Protein AF-A0A1M4WYG9-F1 (afdb_monomer_lite)

Organism: NCBI:txid1124188

Foldseek 3Di:
DDDPDDPDDPPDLQDPPRFGQDPVVRWTAQAVFTARPVVQWTPDFAPCCVVVVVAGRTHHQSVCPVQWDDRRSHDTDGPPPPPDPPVVCVVVVQADADPPDPDGDGDHDD

InterPro domains:
  IPR022385 Rhs repeat-associated core [TIGR03696] (10-73)
  IPR050708 Type VI secretion system VgrG/RHS [PTHR32305] (11-75)

Secondary structure (DSSP, 8-state):
------S-----SB-GGGPEE-TTT--EE-SS-EEETTTTEESS--TTGGG-TTS-TTBSGGG-TTT-B-SSSS--B----TT-S-HHHHHTTS----SSSSS-------

pLDDT: mean 74.84, std 20.09, range [37.66, 96.12]

Structure (mmCIF, N/CA/C/O backbone):
data_AF-A0A1M4WYG9-F1
#
_entry.id   AF-A0A1M4WYG9-F1
#
loop_
_atom_site.group_PDB
_atom_site.id
_atom_site.type_symbol
_atom_site.label_atom_id
_atom_site.label_alt_id
_atom_site.label_comp_id
_atom_site.label_asym_id
_atom_site.label_entity_id
_atom_site.label_seq_id
_atom_site.pdbx_PDB_ins_code
_atom_site.Cartn_x
_atom_site.Cartn_y
_atom_site.Cartn_z
_atom_site.occupancy
_atom_site.B_iso_or_equiv
_atom_site.auth_seq_id
_atom_site.auth_comp_id
_atom_site.auth_asym_id
_atom_site.auth_atom_id
_atom_site.pdbx_PDB_model_num
ATOM 1 N N . MET A 1 1 ? -14.307 15.679 10.163 1.00 38.84 1 MET A N 1
ATOM 2 C CA . MET A 1 1 ? -15.033 15.309 8.930 1.00 38.84 1 MET A CA 1
ATOM 3 C C . MET A 1 1 ? -16.071 14.278 9.347 1.00 38.84 1 MET A C 1
ATOM 5 O O . MET A 1 1 ? -15.676 13.188 9.732 1.00 38.84 1 MET A O 1
ATOM 9 N N . ALA A 1 2 ? -17.343 14.664 9.469 1.00 42.34 2 ALA A N 1
ATOM 10 C CA . ALA A 1 2 ? -18.397 13.776 9.967 1.00 42.34 2 ALA A CA 1
ATOM 11 C C . ALA A 1 2 ? -19.007 13.004 8.788 1.00 42.34 2 ALA A C 1
ATOM 13 O O . ALA A 1 2 ? -19.510 13.624 7.853 1.00 42.34 2 ALA A O 1
ATOM 14 N N . GLU A 1 3 ? -18.932 11.671 8.811 1.00 57.72 3 GLU A N 1
ATOM 15 C CA . GLU A 1 3 ? -19.664 10.829 7.861 1.00 57.72 3 GLU A CA 1
ATOM 16 C C . GLU A 1 3 ? -21.160 10.869 8.188 1.00 57.72 3 GLU A C 1
ATOM 18 O O . GLU A 1 3 ? -21.585 10.545 9.297 1.00 57.72 3 GLU A O 1
ATOM 23 N N . GLN A 1 4 ? -21.974 11.243 7.205 1.00 50.19 4 GLN A N 1
ATOM 24 C CA . GLN A 1 4 ? -23.427 11.200 7.295 1.00 50.19 4 GLN A CA 1
ATOM 25 C C . GLN A 1 4 ? -23.890 9.746 7.094 1.00 50.19 4 GLN A C 1
ATOM 27 O O . GLN A 1 4 ? -24.050 9.287 5.966 1.00 50.19 4 GLN A O 1
ATOM 32 N N . ARG A 1 5 ? -24.056 8.980 8.181 1.00 54.03 5 ARG A N 1
ATOM 33 C CA . ARG A 1 5 ? -24.531 7.585 8.110 1.00 54.03 5 ARG A CA 1
ATOM 34 C C . ARG A 1 5 ? -26.066 7.544 8.109 1.00 54.03 5 ARG A C 1
ATOM 36 O O . ARG A 1 5 ? -26.702 7.877 9.103 1.00 54.03 5 ARG A O 1
ATOM 43 N N . GLY A 1 6 ? -26.660 7.168 6.973 1.00 50.06 6 GLY A N 1
ATOM 44 C CA . GLY A 1 6 ? -28.101 6.921 6.832 1.00 50.06 6 GLY A CA 1
ATOM 45 C C . GLY A 1 6 ? -28.552 5.641 7.553 1.00 50.06 6 GLY A C 1
ATOM 46 O O . GLY A 1 6 ? -27.762 4.717 7.726 1.00 50.06 6 GLY A O 1
ATOM 47 N N . GLN A 1 7 ? -29.827 5.591 7.950 1.00 52.66 7 GLN A N 1
ATOM 48 C CA . GLN A 1 7 ? -30.460 4.649 8.901 1.00 52.66 7 GLN A CA 1
ATOM 49 C C . GLN A 1 7 ? -30.484 3.142 8.518 1.00 52.66 7 GLN A C 1
ATOM 51 O O . GLN A 1 7 ? -31.217 2.366 9.119 1.00 52.66 7 GLN A O 1
ATOM 56 N N . HIS A 1 8 ? -29.662 2.685 7.571 1.00 53.75 8 HIS A N 1
ATOM 57 C CA . HIS A 1 8 ? -29.514 1.268 7.207 1.00 53.75 8 HIS A CA 1
ATOM 58 C C . HIS A 1 8 ? -28.057 0.955 6.832 1.00 53.75 8 HIS A C 1
ATOM 60 O O . HIS A 1 8 ? -27.740 0.700 5.670 1.00 53.75 8 HIS A O 1
ATOM 66 N N . TYR A 1 9 ? -27.142 1.021 7.802 1.00 61.91 9 TYR A N 1
ATOM 67 C CA . TYR A 1 9 ? -25.715 0.806 7.557 1.00 61.91 9 TYR A CA 1
ATOM 68 C C . TYR A 1 9 ? -25.266 -0.562 8.075 1.00 61.91 9 TYR A C 1
ATOM 70 O O . TYR A 1 9 ? -25.043 -0.746 9.270 1.00 61.91 9 TYR A O 1
ATOM 78 N N . TYR A 1 10 ? -25.082 -1.522 7.171 1.00 65.25 10 TYR A N 1
ATOM 79 C CA . TYR A 1 10 ? -24.221 -2.663 7.464 1.00 65.25 10 TYR A CA 1
ATOM 80 C C . TYR A 1 10 ? -22.783 -2.137 7.538 1.00 65.25 10 TYR A C 1
ATOM 82 O O . TYR A 1 10 ? -22.178 -1.829 6.508 1.00 65.25 10 TYR A O 1
ATOM 90 N N . ASN A 1 11 ? -22.240 -1.982 8.752 1.00 77.50 11 ASN A N 1
ATOM 91 C CA . ASN A 1 11 ? -20.845 -1.578 8.930 1.00 77.50 11 ASN A CA 1
ATOM 92 C C . ASN A 1 11 ? -19.922 -2.753 8.592 1.00 77.50 11 ASN A C 1
ATOM 94 O O . ASN A 1 11 ? -19.476 -3.482 9.469 1.00 77.50 11 ASN A O 1
ATOM 98 N N . SER A 1 12 ? -19.666 -2.957 7.299 1.00 85.25 12 SER A N 1
ATOM 99 C CA . SER A 1 12 ? -18.623 -3.883 6.858 1.00 85.25 12 SER A CA 1
ATOM 100 C C . SER A 1 12 ? -17.257 -3.320 7.261 1.00 85.25 12 SER A C 1
ATOM 102 O O . SER A 1 12 ? -16.963 -2.190 6.851 1.00 85.25 12 SER A O 1
ATOM 104 N N . PRO A 1 13 ? -16.413 -4.073 7.990 1.00 87.94 13 PRO A N 1
ATOM 105 C CA . PRO A 1 13 ? -15.040 -3.657 8.270 1.00 87.94 13 PRO A CA 1
ATOM 106 C C . PRO A 1 13 ? -14.183 -3.674 6.996 1.00 87.94 13 PRO A C 1
ATOM 108 O O . PRO A 1 13 ? -13.197 -2.956 6.890 1.00 87.94 13 PRO A O 1
ATOM 111 N N . TYR A 1 14 ? -14.593 -4.423 5.969 1.00 89.56 14 TYR A N 1
ATOM 112 C CA . TYR A 1 14 ? -13.928 -4.444 4.670 1.00 89.56 14 TYR A CA 1
ATOM 113 C C . TYR A 1 14 ? -14.430 -3.292 3.797 1.00 89.56 14 TYR A C 1
ATOM 115 O O . TYR A 1 14 ? -15.621 -3.240 3.467 1.00 89.56 14 TYR A O 1
ATOM 123 N N . LYS A 1 15 ? -13.523 -2.379 3.424 1.00 88.12 15 LYS A N 1
ATOM 124 C CA . LYS A 1 15 ? -13.823 -1.189 2.608 1.00 88.12 15 LYS A CA 1
ATOM 125 C C . LYS A 1 15 ? -12.942 -1.161 1.345 1.00 88.12 15 LYS A C 1
ATOM 127 O O . LYS A 1 15 ? -13.216 -1.866 0.375 1.00 88.12 15 LYS A O 1
ATOM 132 N N . PHE A 1 16 ? -11.881 -0.353 1.333 1.00 84.81 16 PHE A N 1
ATOM 133 C CA . PHE A 1 16 ? -11.008 -0.147 0.178 1.00 84.81 16 PHE A CA 1
ATOM 134 C C . PHE A 1 16 ? -10.297 -1.438 -0.249 1.00 84.81 16 PHE A C 1
ATOM 136 O O . PHE A 1 16 ? -9.706 -2.127 0.578 1.00 84.81 16 PHE A O 1
ATOM 143 N N . ASN A 1 17 ? -10.359 -1.772 -1.544 1.00 84.44 17 ASN A N 1
ATOM 144 C CA . ASN A 1 17 ? -9.785 -2.994 -2.132 1.00 84.44 17 ASN A CA 1
ATOM 145 C C . ASN A 1 17 ? -10.164 -4.301 -1.410 1.00 84.44 17 ASN A C 1
ATOM 147 O O . ASN A 1 17 ? -9.422 -5.284 -1.466 1.00 84.44 17 ASN A O 1
ATOM 151 N N . GLY A 1 18 ? -11.308 -4.314 -0.715 1.00 87.81 18 GLY A N 1
ATOM 152 C CA . GLY A 1 18 ? -11.729 -5.452 0.100 1.00 87.81 18 GLY A CA 1
ATOM 153 C C . GLY A 1 18 ? -10.796 -5.729 1.281 1.00 87.81 18 GLY A C 1
ATOM 154 O O . GLY A 1 18 ? -10.722 -6.867 1.737 1.00 87.81 18 GLY A O 1
ATOM 155 N N . LYS A 1 19 ? -10.051 -4.720 1.745 1.00 90.62 19 LYS A N 1
ATOM 156 C CA . LYS A 1 19 ? -9.207 -4.795 2.937 1.00 90.62 19 LYS A CA 1
ATOM 157 C C . LYS A 1 19 ? -9.945 -4.288 4.156 1.00 90.62 19 LYS A C 1
ATOM 159 O O . LYS A 1 19 ? -10.777 -3.383 4.061 1.00 90.62 19 LYS A O 1
ATOM 164 N N . GLU A 1 20 ? -9.630 -4.918 5.276 1.00 92.81 20 GLU A N 1
ATOM 165 C CA . GLU A 1 20 ? -10.140 -4.545 6.583 1.00 92.81 20 GLU A CA 1
ATOM 166 C C . GLU A 1 20 ? -9.593 -3.170 6.959 1.00 92.81 20 GLU A C 1
ATOM 168 O O . GLU A 1 20 ? -8.382 -2.939 6.899 1.00 92.81 20 GLU A O 1
ATOM 173 N N . LEU A 1 21 ? -10.509 -2.261 7.275 1.00 94.44 21 LEU A N 1
ATOM 174 C CA . LEU A 1 21 ? -10.228 -0.991 7.911 1.00 94.44 21 LEU A CA 1
ATOM 175 C C . LEU A 1 21 ? -10.267 -1.218 9.418 1.00 94.44 21 LEU A C 1
ATOM 177 O O . LEU A 1 21 ? -11.320 -1.542 9.966 1.00 94.44 21 LEU A O 1
ATOM 181 N N . ASP A 1 22 ? -9.136 -1.004 10.070 1.00 92.44 22 ASP A N 1
ATOM 182 C CA . ASP A 1 22 ? -9.083 -0.907 11.518 1.00 92.44 22 ASP A CA 1
ATOM 183 C C . ASP A 1 22 ? -9.711 0.429 11.946 1.00 92.44 22 ASP A C 1
ATOM 185 O O . ASP A 1 22 ? -9.214 1.503 11.598 1.00 92.44 22 ASP A O 1
ATOM 189 N N . GLU A 1 23 ? -10.840 0.368 12.657 1.00 90.12 23 GLU A N 1
ATOM 190 C CA . GLU A 1 23 ? -11.591 1.554 13.086 1.00 90.12 23 GLU A CA 1
ATOM 191 C C . GLU A 1 23 ? -10.863 2.361 14.174 1.00 90.12 23 GLU A C 1
ATOM 193 O O . GLU A 1 23 ? -11.114 3.561 14.290 1.00 90.12 23 GLU A O 1
ATOM 198 N N . GLU A 1 24 ? -9.949 1.750 14.938 1.00 91.19 24 GLU A N 1
ATOM 199 C CA . GLU A 1 24 ? -9.202 2.441 15.996 1.00 91.19 24 GLU A CA 1
ATOM 200 C C . GLU A 1 24 ? -8.086 3.312 15.408 1.00 91.19 24 GLU A C 1
ATOM 202 O O . GLU A 1 24 ? -7.905 4.469 15.798 1.00 91.19 24 GLU A O 1
ATOM 207 N N . THR A 1 25 ? -7.362 2.779 14.422 1.00 91.69 25 THR A N 1
ATOM 208 C CA . THR A 1 25 ? -6.216 3.467 13.809 1.00 91.69 25 THR A CA 1
ATOM 209 C C . THR A 1 25 ? -6.567 4.203 12.514 1.00 91.69 25 THR A C 1
ATOM 211 O O . THR A 1 25 ? -5.891 5.163 12.133 1.00 91.69 25 THR A O 1
ATOM 214 N N . GLY A 1 26 ? -7.635 3.793 11.827 1.00 92.62 26 GLY A N 1
ATOM 215 C CA . GLY A 1 26 ? -8.006 4.289 10.501 1.00 92.62 26 GLY A CA 1
ATOM 216 C C . GLY A 1 26 ? -7.114 3.759 9.374 1.00 92.62 26 GLY A C 1
ATOM 217 O O . GLY A 1 26 ? -7.036 4.386 8.314 1.00 92.62 26 GLY A O 1
ATOM 218 N N . LEU A 1 27 ? -6.426 2.639 9.603 1.00 94.44 27 LEU A N 1
ATOM 219 C CA . LEU A 1 27 ? -5.479 2.028 8.673 1.00 94.44 27 LEU A CA 1
ATOM 220 C C . LEU A 1 27 ? -6.063 0.776 8.025 1.00 94.44 27 LEU A C 1
ATOM 222 O O . LEU A 1 27 ? -6.885 0.075 8.608 1.00 94.44 27 LEU A O 1
ATOM 226 N N . TYR A 1 28 ? -5.590 0.454 6.824 1.00 95.38 28 TYR A N 1
ATOM 227 C CA . TYR A 1 28 ? -5.968 -0.780 6.144 1.00 95.38 28 TYR A CA 1
ATOM 228 C C . TYR A 1 28 ? -4.934 -1.878 6.346 1.00 95.38 28 TYR A C 1
ATOM 230 O O . TYR A 1 28 ? -3.760 -1.692 6.011 1.00 95.38 28 TYR A O 1
ATOM 238 N N . TYR A 1 29 ? -5.376 -3.053 6.791 1.00 94.19 29 TYR A N 1
ATOM 239 C CA . TYR A 1 29 ? -4.511 -4.222 6.905 1.00 94.19 29 TYR A CA 1
ATOM 240 C C . TYR A 1 29 ? -4.443 -4.997 5.580 1.00 94.19 29 TYR A C 1
ATOM 242 O O . TYR A 1 29 ? -5.441 -5.515 5.074 1.00 94.19 29 TYR A O 1
ATOM 250 N N . TYR A 1 30 ? -3.241 -5.087 5.001 1.00 92.50 30 TYR A N 1
ATOM 251 C CA . TYR A 1 30 ? -3.002 -5.788 3.733 1.00 92.50 30 TYR A CA 1
ATOM 252 C C . TYR A 1 30 ? -2.336 -7.160 3.903 1.00 92.50 30 TYR A C 1
ATOM 254 O O . TYR A 1 30 ? -2.148 -7.863 2.912 1.00 92.50 30 TYR A O 1
ATOM 262 N N . GLY A 1 31 ? -2.017 -7.568 5.134 1.00 93.00 31 GLY A N 1
ATOM 263 C CA . GLY A 1 31 ? -1.293 -8.804 5.434 1.00 93.00 31 GLY A CA 1
ATOM 264 C C . GLY A 1 31 ? 0.141 -8.513 5.863 1.00 93.00 31 GLY A C 1
ATOM 265 O O . GLY A 1 31 ? 0.480 -8.640 7.036 1.00 93.00 31 GLY A O 1
ATOM 266 N N . ALA A 1 32 ? 0.989 -8.092 4.922 1.00 92.62 32 ALA A N 1
ATOM 267 C CA . ALA A 1 32 ? 2.387 -7.780 5.232 1.00 92.62 32 ALA A CA 1
ATOM 268 C C . ALA A 1 32 ? 2.603 -6.358 5.778 1.00 92.62 32 ALA A C 1
ATOM 270 O O . ALA A 1 32 ? 3.598 -6.110 6.457 1.00 92.62 32 ALA A O 1
ATOM 271 N N . ARG A 1 33 ? 1.699 -5.418 5.471 1.00 95.31 33 ARG A N 1
ATOM 272 C CA . ARG A 1 33 ? 1.825 -3.997 5.828 1.00 95.31 33 ARG A CA 1
ATOM 273 C C . ARG A 1 33 ? 0.474 -3.371 6.163 1.00 95.31 33 ARG A C 1
ATOM 275 O O . ARG A 1 33 ? -0.571 -3.856 5.721 1.00 95.31 33 ARG A O 1
ATOM 282 N N . TYR A 1 34 ? 0.533 -2.257 6.889 1.00 96.12 34 TYR A N 1
ATOM 283 C CA . TYR A 1 34 ? -0.586 -1.338 7.079 1.00 96.12 34 TYR A CA 1
ATOM 284 C C . TYR A 1 34 ? -0.488 -0.171 6.096 1.00 96.12 34 TYR A C 1
ATOM 286 O O . TYR A 1 34 ? 0.585 0.416 5.923 1.00 96.12 34 TYR A O 1
ATOM 294 N N . PHE A 1 35 ? -1.608 0.144 5.452 1.00 95.38 35 PHE A N 1
ATOM 295 C CA . PHE A 1 35 ? -1.748 1.248 4.508 1.00 95.38 35 PH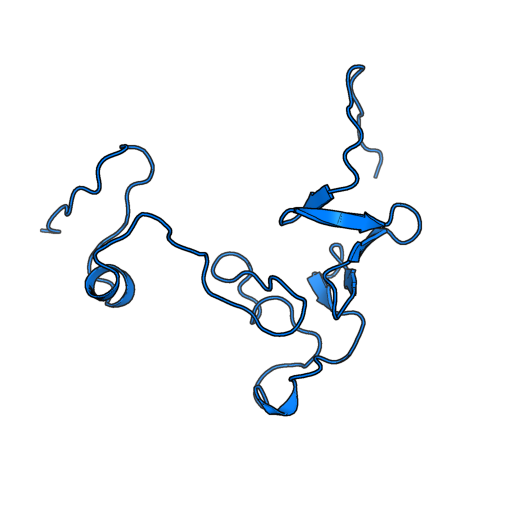E A CA 1
ATOM 296 C C . PHE A 1 35 ? -2.507 2.403 5.157 1.00 95.38 35 PHE A C 1
ATOM 298 O O . PHE A 1 35 ? -3.611 2.202 5.667 1.00 95.38 35 PHE A O 1
ATOM 305 N N . ASP A 1 36 ? -1.937 3.606 5.099 1.00 94.69 36 ASP A N 1
ATOM 306 C CA . ASP A 1 36 ? -2.616 4.825 5.526 1.00 94.69 36 ASP A CA 1
ATOM 307 C C . ASP A 1 36 ? -3.347 5.458 4.326 1.00 94.69 36 ASP A C 1
ATOM 309 O O . ASP A 1 36 ? -2.699 5.967 3.402 1.00 94.69 36 ASP A O 1
ATOM 313 N N . PRO A 1 37 ? -4.693 5.463 4.319 1.00 91.62 37 PRO A N 1
ATOM 314 C CA . PRO A 1 37 ? -5.467 6.007 3.211 1.00 91.62 37 PRO A CA 1
ATOM 315 C C . PRO A 1 37 ? -5.430 7.538 3.127 1.00 91.62 37 PRO A C 1
ATOM 317 O O . PRO A 1 37 ? -5.706 8.082 2.060 1.00 91.62 37 PRO A O 1
ATOM 320 N N . LYS A 1 38 ? -5.103 8.249 4.214 1.00 91.50 38 LYS A N 1
ATOM 321 C CA . LYS A 1 38 ? -5.095 9.722 4.246 1.00 91.50 38 LYS A CA 1
ATOM 322 C C . LYS A 1 38 ? -3.907 10.283 3.478 1.00 91.50 38 LYS A C 1
ATOM 324 O O . LYS A 1 38 ? -4.047 11.264 2.756 1.00 91.50 38 LYS A O 1
ATOM 329 N N . VAL A 1 39 ? -2.748 9.649 3.636 1.00 91.69 39 VAL A N 1
ATOM 330 C CA . VAL A 1 39 ? -1.491 10.041 2.976 1.00 91.69 39 VAL A CA 1
ATOM 331 C C . VAL A 1 39 ? -1.128 9.144 1.793 1.00 91.69 39 VAL A C 1
ATOM 333 O O . VAL A 1 39 ? -0.242 9.491 1.018 1.00 91.69 39 VAL A O 1
ATOM 336 N N . SER A 1 40 ? -1.835 8.027 1.600 1.00 91.81 40 SER A N 1
ATOM 337 C CA . SER A 1 40 ? -1.611 7.072 0.507 1.00 91.81 40 SER A CA 1
ATOM 338 C C . SER A 1 40 ? -0.209 6.440 0.500 1.00 91.81 40 SER A C 1
ATOM 340 O O . SER A 1 40 ? 0.400 6.266 -0.559 1.00 91.81 40 SER A O 1
ATOM 342 N N . ILE A 1 41 ? 0.293 6.056 1.678 1.00 94.06 41 ILE A N 1
ATOM 343 C CA . ILE A 1 41 ? 1.597 5.390 1.854 1.00 94.06 41 ILE A CA 1
ATOM 344 C C . ILE A 1 41 ? 1.490 4.153 2.753 1.00 94.06 41 ILE A C 1
ATOM 346 O O . ILE A 1 41 ? 0.512 3.966 3.480 1.00 94.06 41 ILE A O 1
ATOM 350 N N . TRP A 1 42 ? 2.519 3.310 2.714 1.00 95.50 42 TRP A N 1
ATOM 351 C CA . TRP A 1 42 ? 2.713 2.239 3.689 1.00 95.50 42 TRP A CA 1
ATOM 352 C C . TRP A 1 42 ? 3.348 2.769 4.972 1.00 95.50 42 TRP A C 1
ATOM 354 O O . TRP A 1 42 ? 4.207 3.647 4.921 1.00 95.50 42 TRP A O 1
ATOM 364 N N . LEU A 1 43 ? 2.980 2.188 6.115 1.00 94.81 43 LEU A N 1
ATOM 365 C CA . LEU A 1 43 ? 3.588 2.527 7.407 1.00 94.81 43 LEU A CA 1
ATOM 366 C C . LEU A 1 43 ? 4.926 1.833 7.673 1.00 94.81 43 LEU A C 1
ATOM 368 O O . LEU A 1 43 ? 5.700 2.290 8.509 1.00 94.81 43 LEU A O 1
ATOM 37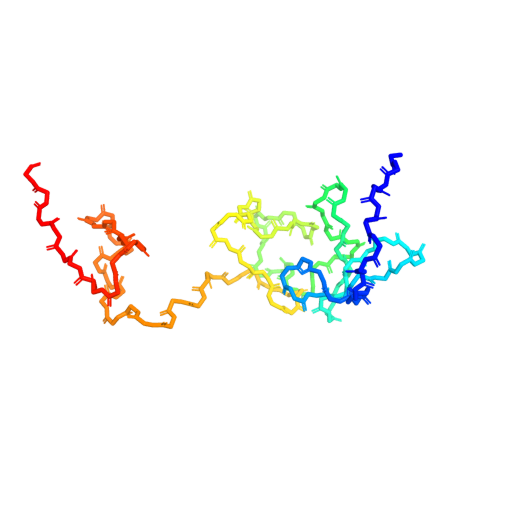2 N N . SER A 1 44 ? 5.202 0.727 6.985 1.00 94.38 44 SER A N 1
ATOM 373 C CA . SER A 1 44 ? 6.435 -0.042 7.132 1.00 94.38 44 SER A CA 1
ATOM 374 C C . SER A 1 44 ? 7.137 -0.236 5.790 1.00 94.38 44 SER A C 1
ATOM 376 O O . SER A 1 44 ? 6.514 -0.187 4.725 1.00 94.38 44 SER A O 1
ATOM 378 N N . VAL A 1 45 ? 8.454 -0.450 5.862 1.00 93.56 45 VAL A N 1
ATOM 379 C CA . VAL A 1 45 ? 9.318 -0.735 4.709 1.00 93.56 45 VAL A CA 1
ATOM 380 C C . VAL A 1 45 ? 8.810 -1.978 3.974 1.00 93.56 45 VAL A C 1
ATOM 382 O O . VAL A 1 45 ? 8.487 -2.985 4.605 1.00 93.56 45 VAL A O 1
ATOM 385 N N . ASP A 1 46 ? 8.752 -1.913 2.641 1.00 91.44 46 ASP A N 1
ATOM 386 C CA . ASP A 1 46 ? 8.424 -3.065 1.799 1.00 91.44 46 ASP A CA 1
ATOM 387 C C . ASP A 1 46 ? 9.364 -4.256 2.079 1.00 91.44 46 ASP A C 1
ATOM 389 O O . ASP A 1 46 ? 10.579 -4.115 1.918 1.00 91.44 46 ASP A O 1
ATOM 393 N N . PRO A 1 47 ? 8.844 -5.450 2.427 1.00 91.50 47 PRO A N 1
ATOM 394 C CA . PRO A 1 47 ? 9.664 -6.657 2.556 1.00 91.50 47 PRO A CA 1
ATOM 395 C C . PRO A 1 47 ? 10.437 -7.024 1.279 1.00 91.50 47 PRO A C 1
ATOM 397 O O . PRO A 1 47 ? 11.397 -7.786 1.334 1.00 91.50 47 PRO A O 1
ATOM 400 N N . LEU A 1 48 ? 9.999 -6.523 0.122 1.00 91.50 48 LEU A N 1
ATOM 401 C CA . LEU A 1 48 ? 10.617 -6.705 -1.187 1.00 91.50 48 LEU A CA 1
ATOM 402 C C . LEU A 1 48 ? 11.263 -5.415 -1.715 1.00 91.50 48 LEU A C 1
ATOM 404 O O . LEU A 1 48 ? 11.498 -5.317 -2.920 1.00 91.50 48 LEU A O 1
ATOM 408 N N . ALA A 1 49 ? 11.582 -4.447 -0.847 1.00 90.19 49 ALA A N 1
ATOM 409 C CA . ALA A 1 49 ? 12.209 -3.178 -1.233 1.00 90.19 49 ALA A CA 1
ATOM 410 C C . ALA A 1 49 ? 13.460 -3.371 -2.108 1.00 90.19 49 ALA A C 1
ATOM 412 O O . ALA A 1 49 ? 13.645 -2.657 -3.090 1.00 90.19 49 ALA A O 1
ATOM 413 N N . GLU A 1 50 ? 14.272 -4.392 -1.821 1.00 90.25 50 GLU A N 1
ATOM 414 C CA . GLU A 1 50 ? 15.481 -4.719 -2.591 1.00 90.25 50 GLU A CA 1
ATOM 415 C C . GLU A 1 50 ? 15.196 -5.055 -4.065 1.00 90.25 50 GLU A C 1
ATOM 417 O O . GLU A 1 50 ? 16.050 -4.851 -4.926 1.00 90.25 50 GLU A O 1
ATOM 422 N N . LYS A 1 51 ? 13.990 -5.542 -4.389 1.00 88.81 51 LYS A N 1
ATOM 423 C CA . LYS A 1 51 ? 13.578 -5.829 -5.774 1.00 88.81 51 LYS A CA 1
ATOM 424 C C . LYS A 1 51 ? 13.174 -4.574 -6.545 1.00 88.81 51 LYS A C 1
ATOM 426 O O . LYS A 1 51 ? 13.114 -4.614 -7.773 1.00 88.81 51 LYS A O 1
ATOM 431 N N . PHE A 1 52 ? 12.898 -3.478 -5.844 1.00 85.88 52 PHE A N 1
ATOM 432 C CA . PHE A 1 52 ? 12.453 -2.210 -6.413 1.00 85.88 52 PHE A CA 1
ATOM 433 C C . PHE A 1 52 ? 13.368 -1.057 -5.964 1.00 85.88 52 PHE A C 1
ATOM 435 O O . PHE A 1 52 ? 12.884 -0.090 -5.381 1.00 85.88 52 PHE A O 1
ATOM 442 N N . PRO A 1 53 ? 14.681 -1.098 -6.269 1.00 87.75 53 PRO A N 1
ATOM 443 C CA . PRO A 1 53 ? 15.644 -0.113 -5.761 1.00 87.75 53 PRO A CA 1
ATOM 444 C C . PRO A 1 53 ? 15.369 1.319 -6.246 1.00 87.75 53 PRO A C 1
ATOM 446 O O . PRO A 1 53 ? 15.799 2.284 -5.624 1.00 87.75 53 PRO A O 1
ATOM 449 N N . ASN A 1 54 ? 14.631 1.463 -7.350 1.00 90.25 54 ASN A N 1
ATOM 450 C CA . ASN A 1 54 ? 14.298 2.753 -7.959 1.00 90.25 54 ASN A CA 1
ATOM 451 C C . ASN A 1 54 ? 13.021 3.382 -7.381 1.00 90.25 54 ASN A C 1
ATOM 453 O O . ASN A 1 54 ? 12.546 4.393 -7.897 1.00 90.25 54 ASN A O 1
ATOM 457 N N . VAL A 1 55 ? 12.415 2.762 -6.369 1.00 88.44 55 VAL A N 1
ATOM 458 C CA . VAL A 1 55 ? 11.118 3.159 -5.827 1.00 88.44 55 VAL A CA 1
ATOM 459 C C . VAL A 1 55 ? 11.227 3.274 -4.311 1.00 88.44 55 VAL A C 1
ATOM 461 O O . VAL A 1 55 ? 11.885 2.468 -3.661 1.00 88.44 55 VAL A O 1
ATOM 464 N N . SER A 1 56 ? 10.583 4.288 -3.729 1.00 92.00 56 SER A N 1
ATOM 465 C CA . SER A 1 56 ? 10.534 4.422 -2.270 1.00 92.00 56 SER A CA 1
ATOM 466 C C . SER A 1 56 ? 9.866 3.191 -1.644 1.00 92.00 56 SER A C 1
ATOM 468 O O . SER A 1 56 ? 8.769 2.844 -2.073 1.00 92.00 56 SER A O 1
ATOM 470 N N . PRO A 1 57 ? 10.431 2.581 -0.587 1.00 93.00 57 PRO A N 1
ATOM 471 C CA . PRO A 1 57 ? 9.868 1.382 0.043 1.00 93.00 57 PRO A CA 1
ATOM 472 C C . PRO A 1 57 ? 8.515 1.612 0.738 1.00 93.00 57 PRO A C 1
ATOM 474 O O . PRO A 1 57 ? 7.881 0.658 1.187 1.00 93.00 57 PRO A O 1
ATOM 477 N N . TYR A 1 58 ? 8.071 2.867 0.837 1.00 93.94 58 TYR A N 1
ATOM 478 C CA . TYR A 1 58 ? 6.796 3.261 1.438 1.00 93.94 58 TYR A CA 1
ATOM 479 C C . TYR A 1 58 ? 5.709 3.559 0.401 1.00 93.94 58 TYR A C 1
ATOM 481 O O . TYR A 1 58 ? 4.597 3.954 0.752 1.00 93.94 58 TYR A O 1
ATOM 489 N N . ASN A 1 59 ? 6.005 3.410 -0.890 1.00 92.56 59 ASN A N 1
ATOM 490 C CA . ASN A 1 59 ? 5.097 3.832 -1.939 1.00 92.56 59 ASN A CA 1
ATOM 491 C C . ASN A 1 59 ? 3.913 2.866 -2.112 1.00 92.56 59 ASN A C 1
ATOM 493 O O . ASN A 1 59 ? 4.067 1.647 -2.180 1.00 92.56 59 ASN A O 1
ATOM 497 N N . TYR A 1 60 ? 2.718 3.413 -2.300 1.00 89.88 60 TYR A N 1
ATOM 498 C CA . TYR A 1 60 ? 1.570 2.603 -2.676 1.00 89.88 60 TYR A CA 1
ATOM 499 C C . TYR A 1 60 ? 1.487 2.439 -4.200 1.00 89.88 60 TYR A C 1
ATOM 501 O O . TYR A 1 60 ? 1.517 3.419 -4.946 1.00 89.88 60 TYR A O 1
ATOM 509 N N . CYS A 1 61 ? 1.380 1.197 -4.678 1.00 87.75 61 CYS A N 1
ATOM 510 C CA . CYS A 1 61 ? 1.070 0.863 -6.074 1.00 87.75 61 CYS A CA 1
ATOM 511 C C . CYS A 1 61 ? 1.943 1.526 -7.162 1.00 87.75 61 CYS A C 1
ATOM 513 O O . CYS A 1 61 ? 1.421 1.928 -8.199 1.00 87.75 61 CYS A O 1
ATOM 515 N N . LEU A 1 62 ? 3.260 1.670 -6.954 1.00 88.81 62 LEU A N 1
ATOM 516 C CA . LEU A 1 62 ? 4.155 2.400 -7.887 1.00 88.81 62 LEU A CA 1
ATOM 517 C C . LEU A 1 62 ? 3.696 3.842 -8.159 1.00 88.81 62 LEU A C 1
ATOM 519 O O . LEU A 1 62 ? 3.918 4.360 -9.246 1.00 88.81 62 LEU A O 1
ATOM 523 N N . GLN A 1 63 ? 3.028 4.471 -7.183 1.00 87.88 63 GLN A N 1
ATOM 524 C CA . GLN A 1 63 ? 2.379 5.780 -7.331 1.00 87.88 63 GLN A CA 1
ATOM 525 C C . GLN A 1 63 ? 1.291 5.811 -8.421 1.00 87.88 63 GLN A C 1
ATOM 527 O O . GLN A 1 63 ? 0.885 6.877 -8.875 1.00 87.88 63 GLN A O 1
ATOM 532 N N . ASN A 1 64 ? 0.779 4.648 -8.831 1.00 87.38 64 ASN A N 1
ATOM 533 C CA . ASN A 1 64 ? -0.283 4.523 -9.822 1.00 87.38 64 ASN A CA 1
ATOM 534 C C . ASN A 1 64 ? -1.368 3.524 -9.358 1.00 87.38 64 ASN A C 1
ATOM 536 O O . ASN A 1 64 ? -1.505 2.435 -9.924 1.00 87.38 64 ASN A O 1
ATOM 540 N N . PRO A 1 65 ? -2.165 3.889 -8.334 1.00 85.56 65 PRO A N 1
ATOM 541 C CA . PRO A 1 65 ? -3.227 3.040 -7.782 1.00 85.56 65 PRO A CA 1
ATOM 542 C C . PRO A 1 65 ? -4.447 2.891 -8.704 1.00 85.56 65 PRO A C 1
ATOM 544 O O . PRO A 1 65 ? -5.326 2.082 -8.437 1.00 85.56 65 PRO A O 1
ATOM 547 N N . ILE A 1 66 ? -4.510 3.661 -9.796 1.00 84.69 66 ILE A N 1
ATOM 548 C CA . ILE A 1 66 ? -5.528 3.494 -10.843 1.00 84.69 66 ILE A CA 1
ATOM 549 C C . ILE A 1 66 ? -5.201 2.256 -11.688 1.00 84.69 66 ILE A C 1
ATOM 551 O O . ILE A 1 66 ? -6.097 1.524 -12.104 1.00 84.69 66 ILE A O 1
ATOM 555 N N . ARG A 1 67 ? -3.908 2.016 -11.944 1.00 79.38 67 ARG A N 1
ATOM 556 C CA . ARG A 1 67 ? -3.432 0.916 -12.788 1.00 79.38 67 ARG A CA 1
ATOM 557 C C . ARG A 1 67 ? -3.048 -0.335 -12.006 1.00 79.38 67 ARG A C 1
ATOM 559 O O . ARG A 1 67 ? -3.077 -1.415 -12.587 1.00 79.38 67 ARG A O 1
ATOM 566 N N . PHE A 1 68 ? -2.639 -0.213 -10.747 1.00 86.00 68 PHE A N 1
ATOM 567 C CA . PHE A 1 68 ? -2.111 -1.331 -9.967 1.00 86.00 68 PHE A CA 1
ATOM 568 C C . PHE A 1 68 ? -2.845 -1.512 -8.644 1.00 86.00 68 PHE A C 1
ATOM 570 O O . PHE A 1 68 ? -3.359 -0.563 -8.063 1.00 86.00 68 PHE A O 1
ATOM 577 N N . ILE A 1 69 ? -2.843 -2.755 -8.166 1.00 87.56 69 ILE A N 1
ATOM 578 C CA . ILE A 1 69 ? -3.388 -3.167 -6.873 1.00 87.56 69 ILE A CA 1
ATOM 579 C C . ILE A 1 69 ? -2.300 -3.983 -6.173 1.00 87.56 69 ILE A C 1
ATOM 581 O O . ILE A 1 69 ? -1.761 -4.908 -6.777 1.00 87.56 69 ILE A O 1
ATOM 585 N N . ASP A 1 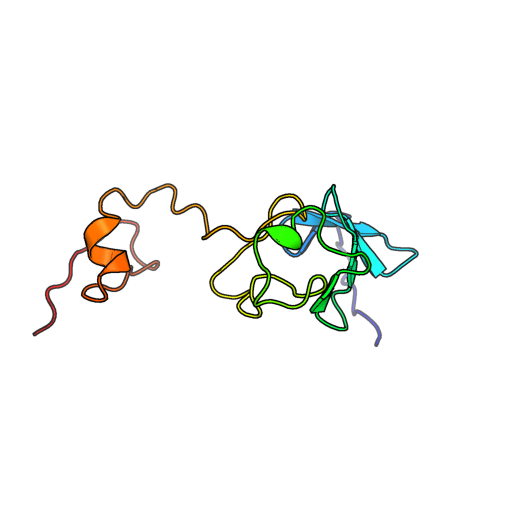70 ? -1.974 -3.681 -4.916 1.00 89.81 70 ASP A N 1
ATOM 586 C CA . ASP A 1 70 ? -1.119 -4.538 -4.076 1.00 89.81 70 ASP A CA 1
ATOM 587 C C . ASP A 1 70 ? -2.009 -5.480 -3.244 1.00 89.81 70 ASP A C 1
ATOM 589 O O . ASP A 1 70 ? -2.688 -5.011 -2.333 1.00 89.81 70 ASP A O 1
ATOM 593 N N . PRO A 1 71 ? -2.096 -6.789 -3.547 1.00 89.00 71 PRO A N 1
ATOM 594 C CA . PRO A 1 71 ? -3.071 -7.656 -2.887 1.00 89.00 71 PRO A CA 1
ATOM 595 C C . PRO A 1 71 ? -2.655 -8.123 -1.496 1.00 89.00 71 PRO A C 1
ATOM 597 O O . PRO A 1 71 ? -3.524 -8.509 -0.720 1.00 89.00 71 PRO A O 1
ATOM 600 N N . ASP A 1 72 ? -1.360 -8.158 -1.198 1.00 91.00 72 ASP A N 1
ATOM 601 C CA . ASP A 1 72 ? -0.802 -8.750 0.023 1.00 91.00 72 ASP A CA 1
ATOM 602 C C . ASP A 1 72 ? 0.149 -7.810 0.779 1.00 91.00 72 ASP A C 1
ATOM 604 O O . ASP A 1 72 ? 0.741 -8.193 1.791 1.00 91.00 72 ASP A O 1
ATOM 608 N N . GLY A 1 73 ? 0.277 -6.566 0.311 1.00 89.38 73 GLY A N 1
ATOM 609 C CA . GLY A 1 73 ? 1.161 -5.567 0.894 1.00 89.38 73 GLY A CA 1
ATOM 610 C C . GLY A 1 73 ? 2.628 -5.904 0.656 1.00 89.38 73 GLY A C 1
ATOM 611 O O . GLY A 1 73 ? 3.444 -5.631 1.526 1.00 89.38 73 GLY A O 1
ATOM 612 N N . LYS A 1 74 ? 2.971 -6.528 -0.474 1.00 90.44 74 LYS A N 1
ATOM 613 C CA . LYS A 1 74 ? 4.358 -6.911 -0.810 1.00 90.44 74 LYS A CA 1
ATOM 614 C C . LYS A 1 74 ? 4.787 -6.449 -2.189 1.00 90.44 74 LYS A C 1
ATOM 616 O O . LYS A 1 74 ? 5.961 -6.197 -2.415 1.00 90.44 74 LYS A O 1
ATOM 621 N N . ALA A 1 75 ? 3.870 -6.457 -3.149 1.00 88.38 75 ALA A N 1
ATOM 622 C CA . ALA A 1 75 ? 4.189 -6.052 -4.502 1.00 88.38 75 ALA A CA 1
ATOM 623 C C . ALA A 1 75 ? 2.916 -5.671 -5.262 1.00 88.38 75 ALA A C 1
ATOM 625 O O . ALA A 1 75 ? 1.951 -6.446 -5.287 1.00 88.38 75 ALA A O 1
ATOM 626 N N . PRO A 1 76 ? 2.931 -4.532 -5.968 1.00 86.81 76 PRO A N 1
ATOM 627 C CA . PRO A 1 76 ? 1.844 -4.163 -6.851 1.00 86.81 76 PRO A CA 1
ATOM 628 C C . PRO A 1 76 ? 1.728 -5.133 -8.021 1.00 86.81 76 PRO A C 1
ATOM 630 O O . PRO A 1 76 ? 2.716 -5.548 -8.627 1.00 86.81 76 PRO A O 1
ATOM 633 N N . LYS A 1 77 ? 0.488 -5.473 -8.359 1.00 83.88 77 LYS A N 1
ATOM 634 C CA . LYS A 1 77 ? 0.129 -6.327 -9.487 1.00 83.88 77 LYS A CA 1
ATOM 635 C C . LYS A 1 77 ? -0.849 -5.572 -10.386 1.00 83.88 77 LYS A C 1
ATOM 637 O O . LYS A 1 77 ? -1.631 -4.755 -9.890 1.00 83.88 77 LYS A O 1
ATOM 642 N N . PRO A 1 78 ? -0.826 -5.809 -11.708 1.00 79.62 78 PRO A N 1
ATOM 643 C CA . PRO A 1 78 ? -1.897 -5.320 -12.563 1.00 79.62 78 PRO A CA 1
ATOM 644 C C . PRO A 1 78 ? -3.232 -5.931 -12.103 1.00 79.62 78 PRO A C 1
ATOM 646 O O . PRO A 1 78 ? -3.239 -7.029 -11.527 1.00 79.62 78 PRO A O 1
ATOM 649 N N . PRO A 1 79 ? -4.368 -5.258 -12.346 1.00 71.50 79 PRO A N 1
ATOM 650 C CA . PRO A 1 79 ? -5.676 -5.812 -12.048 1.00 71.50 79 PRO A CA 1
ATOM 651 C C . PRO A 1 79 ? -5.826 -7.167 -12.738 1.00 71.50 79 PRO A C 1
ATOM 653 O O . PRO A 1 79 ? -5.422 -7.352 -13.889 1.00 71.50 79 PRO A O 1
ATOM 656 N N . LYS A 1 80 ? -6.414 -8.133 -12.028 1.00 64.56 80 LYS A N 1
ATOM 657 C CA . LYS A 1 80 ? -6.765 -9.421 -12.625 1.00 64.56 80 LYS A CA 1
ATOM 658 C C . LYS A 1 80 ? -7.860 -9.184 -13.665 1.00 64.56 80 LYS A C 1
ATOM 660 O O . LYS A 1 80 ? -9.027 -9.048 -13.318 1.00 64.56 80 LYS A O 1
ATOM 665 N N . LEU A 1 81 ? -7.481 -9.154 -14.938 1.00 59.41 81 LEU A N 1
ATOM 666 C CA . LEU A 1 81 ? -8.410 -9.121 -16.066 1.00 59.41 81 LEU A CA 1
ATOM 667 C C . LEU A 1 81 ? -8.974 -10.531 -16.316 1.00 59.41 81 LEU A C 1
ATOM 669 O O . LEU A 1 81 ? -8.702 -11.153 -17.342 1.00 59.41 81 LEU A O 1
ATOM 673 N N . SER A 1 82 ? -9.722 -11.086 -15.361 1.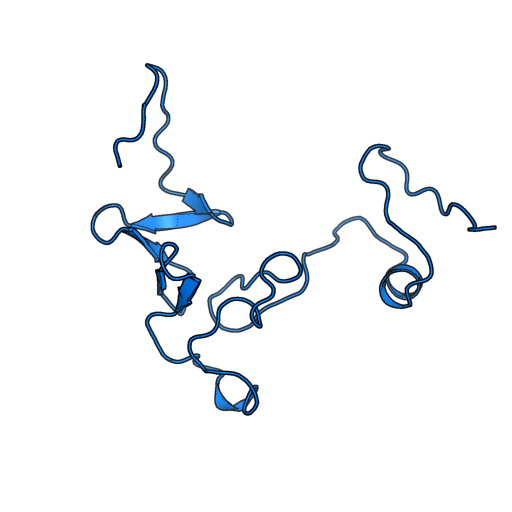00 50.72 82 SER A N 1
ATOM 674 C CA . SER A 1 82 ? -10.421 -12.358 -15.567 1.00 50.72 82 SER A CA 1
ATOM 675 C C . SER A 1 82 ? -11.569 -12.143 -16.559 1.00 50.72 82 SER A C 1
ATOM 677 O O . SER A 1 82 ? -12.631 -11.654 -16.184 1.00 50.72 82 SER A O 1
ATOM 679 N N . GLY A 1 83 ? -11.317 -12.459 -17.831 1.00 51.19 83 GLY A N 1
ATOM 680 C CA . GLY A 1 83 ? -12.268 -12.316 -18.941 1.00 51.19 83 GLY A CA 1
ATOM 681 C C . GLY A 1 83 ? -11.660 -11.752 -20.230 1.00 51.19 83 GLY A C 1
ATOM 682 O O . GLY A 1 83 ? -12.314 -11.787 -21.266 1.00 51.19 83 GLY A O 1
ATOM 683 N N . VAL A 1 84 ? -10.412 -11.269 -20.199 1.00 53.38 84 VAL A N 1
ATOM 684 C CA . VAL A 1 84 ? -9.713 -10.745 -21.385 1.00 53.38 84 VAL A CA 1
ATOM 685 C C . VAL A 1 84 ? -8.774 -11.822 -21.926 1.00 53.38 84 VAL A C 1
ATOM 687 O O . VAL A 1 84 ? -7.653 -11.976 -21.455 1.00 53.38 84 VAL A O 1
ATOM 690 N N . THR A 1 85 ? -9.225 -12.589 -22.917 1.00 49.72 85 THR A N 1
ATOM 691 C CA . THR A 1 85 ? -8.435 -13.663 -23.551 1.00 49.72 85 THR A CA 1
ATOM 692 C C . THR A 1 85 ? -7.391 -13.165 -24.563 1.00 49.72 85 THR A C 1
ATOM 694 O O . THR A 1 85 ? -6.578 -13.961 -25.012 1.00 49.72 85 THR A O 1
ATOM 697 N N . ASN A 1 86 ? -7.331 -11.860 -24.869 1.00 50.22 86 ASN A N 1
ATOM 698 C CA . ASN A 1 86 ? -6.399 -11.273 -25.852 1.00 50.22 86 ASN A CA 1
ATOM 699 C C . ASN A 1 86 ? -5.474 -10.197 -25.246 1.00 50.22 86 ASN A C 1
ATOM 701 O O . ASN A 1 86 ? -5.367 -9.077 -25.747 1.00 50.22 86 ASN A O 1
ATOM 705 N N . ILE A 1 87 ? -4.779 -10.546 -24.159 1.00 54.12 87 ILE A N 1
ATOM 706 C CA . ILE A 1 87 ? -3.854 -9.662 -23.421 1.00 54.12 87 ILE A CA 1
ATOM 707 C C . ILE A 1 87 ? -2.735 -9.032 -24.290 1.00 54.12 87 ILE A C 1
ATOM 709 O O . ILE A 1 87 ? -2.414 -7.867 -24.033 1.00 54.12 87 ILE A O 1
ATOM 713 N N . PRO A 1 88 ? -2.169 -9.686 -25.333 1.00 53.53 88 PRO A N 1
ATOM 714 C CA . PRO A 1 88 ? -1.110 -9.065 -26.135 1.00 53.53 88 PRO A CA 1
ATOM 715 C C . PRO A 1 88 ? -1.539 -7.755 -26.814 1.00 53.53 88 PRO A C 1
ATOM 717 O O . PRO A 1 88 ? -0.771 -6.799 -26.839 1.00 53.53 88 PRO A O 1
ATOM 720 N N . ASN A 1 89 ? -2.787 -7.664 -27.288 1.00 49.69 89 ASN A N 1
ATOM 721 C CA . ASN A 1 89 ? -3.264 -6.505 -28.055 1.00 49.69 89 ASN A CA 1
ATOM 722 C C . ASN A 1 89 ? -3.663 -5.305 -27.182 1.00 49.69 89 ASN A C 1
ATOM 724 O O . ASN A 1 89 ? -3.585 -4.167 -27.637 1.00 49.69 89 ASN A O 1
ATOM 728 N N . VAL A 1 90 ? -4.061 -5.541 -25.928 1.00 51.31 90 VAL A N 1
ATOM 729 C CA . VAL A 1 90 ? -4.445 -4.474 -24.981 1.00 51.31 90 VAL A CA 1
ATOM 730 C C . VAL A 1 90 ? -3.205 -3.801 -24.387 1.00 51.31 90 VAL A C 1
ATOM 732 O O . VAL A 1 90 ? -3.181 -2.591 -24.185 1.00 51.31 90 VAL A O 1
ATOM 735 N N . MET A 1 91 ? -2.140 -4.572 -24.153 1.00 48.81 91 MET A N 1
ATOM 736 C CA . MET A 1 91 ? -0.876 -4.055 -23.615 1.00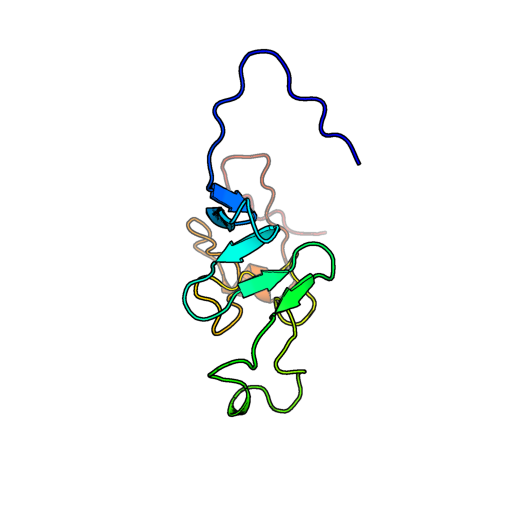 48.81 91 MET A CA 1
ATOM 737 C C . MET A 1 91 ? -0.005 -3.369 -24.680 1.00 48.81 91 MET A C 1
ATOM 739 O O . MET A 1 91 ? 0.868 -2.582 -24.323 1.00 48.81 91 MET A O 1
ATOM 743 N N . ALA A 1 92 ? -0.256 -3.635 -25.967 1.00 53.56 92 ALA A N 1
ATOM 744 C CA . ALA A 1 92 ? 0.428 -3.012 -27.102 1.00 53.56 92 ALA A CA 1
ATOM 745 C C . ALA A 1 92 ? -0.146 -1.636 -27.506 1.00 53.56 92 ALA A C 1
ATOM 747 O O . ALA A 1 92 ? 0.319 -1.050 -28.476 1.00 53.56 92 ALA A O 1
ATOM 748 N N . GLY A 1 93 ? -1.143 -1.112 -26.780 1.00 49.97 93 GLY A N 1
ATOM 749 C CA . GLY A 1 93 ? -1.668 0.246 -26.986 1.00 49.97 93 GLY A CA 1
ATOM 750 C C . GLY A 1 93 ? -2.633 0.417 -28.163 1.00 49.97 93 GLY A C 1
ATOM 751 O O . GLY A 1 93 ? -3.090 1.531 -28.398 1.00 49.97 93 GLY A O 1
ATOM 752 N N . ASN A 1 94 ? -2.994 -0.662 -28.865 1.00 45.84 94 ASN A N 1
ATOM 753 C CA . ASN A 1 94 ? -3.773 -0.562 -30.101 1.00 45.84 94 ASN A CA 1
ATOM 754 C C . ASN A 1 94 ? -5.285 -0.786 -29.929 1.00 45.84 94 ASN A C 1
ATOM 756 O O . ASN A 1 94 ? -5.990 -0.678 -30.921 1.00 45.84 94 ASN A O 1
ATOM 760 N N . ASN A 1 95 ? -5.809 -1.079 -28.725 1.00 49.84 95 ASN A N 1
ATOM 761 C CA . ASN A 1 95 ? -7.258 -1.237 -28.497 1.00 49.84 95 ASN A CA 1
ATOM 762 C C . ASN A 1 95 ? -7.696 -0.957 -27.043 1.00 49.84 95 ASN A C 1
ATOM 764 O O . ASN A 1 95 ? -7.077 -1.445 -26.095 1.00 49.84 95 ASN A O 1
ATOM 768 N N . TRP A 1 96 ? -8.816 -0.240 -26.877 1.00 43.75 96 TRP A N 1
ATOM 769 C CA . TRP A 1 96 ? -9.475 0.020 -25.587 1.00 43.75 96 TRP A CA 1
ATOM 770 C C . TRP A 1 96 ? -10.550 -1.034 -25.293 1.00 43.75 96 TRP A C 1
ATOM 772 O O . TRP A 1 96 ? -11.309 -1.421 -26.179 1.00 43.75 96 TRP A O 1
ATOM 782 N N . ILE A 1 97 ? -10.649 -1.482 -24.040 1.00 52.53 97 ILE A N 1
ATOM 783 C CA . ILE A 1 97 ? -11.714 -2.396 -23.603 1.00 52.53 97 ILE A CA 1
ATOM 784 C C . ILE A 1 97 ? -12.947 -1.561 -23.223 1.00 52.53 97 ILE A C 1
ATOM 786 O O . ILE A 1 97 ? -12.907 -0.821 -22.239 1.00 52.53 97 ILE A O 1
ATOM 790 N N . ASP A 1 98 ? -14.047 -1.688 -23.972 1.00 47.66 98 ASP A N 1
ATOM 791 C CA . ASP A 1 98 ? -15.345 -1.115 -23.589 1.00 47.66 98 ASP A CA 1
ATOM 792 C C . ASP A 1 98 ? -16.030 -1.998 -22.531 1.00 47.66 98 ASP A C 1
ATOM 794 O O . ASP A 1 98 ? -16.388 -3.145 -22.791 1.00 47.66 98 ASP A O 1
ATOM 798 N N . TYR A 1 99 ? -16.222 -1.456 -21.327 1.00 47.38 99 TYR A N 1
ATOM 799 C CA . TYR A 1 99 ? -16.856 -2.142 -20.195 1.00 47.38 99 TYR A CA 1
ATOM 800 C C . TYR A 1 99 ? -18.392 -2.044 -20.194 1.00 47.38 99 TYR A C 1
ATOM 802 O O . TYR A 1 99 ? -19.042 -2.617 -19.318 1.00 47.38 99 TYR A O 1
ATOM 810 N N . ARG A 1 100 ? -18.997 -1.313 -21.140 1.00 46.16 100 ARG A N 1
ATOM 811 C CA . ARG A 1 100 ? -20.456 -1.108 -21.212 1.00 46.16 100 ARG A CA 1
ATOM 812 C C . ARG A 1 100 ? -21.182 -2.235 -21.932 1.00 46.16 100 ARG A C 1
ATOM 814 O O . ARG A 1 100 ? -22.388 -2.397 -21.754 1.00 46.16 100 ARG A O 1
ATOM 821 N N . THR A 1 101 ? -20.469 -3.033 -22.721 1.00 42.53 101 THR A N 1
ATOM 822 C CA . THR A 1 101 ? -21.038 -4.185 -23.416 1.00 42.53 101 THR A CA 1
ATOM 823 C C . THR A 1 101 ? -20.402 -5.464 -22.879 1.00 42.53 101 THR A C 1
ATOM 825 O O . THR A 1 101 ? -19.188 -5.585 -22.778 1.00 42.53 101 THR A O 1
ATOM 828 N N . LYS A 1 102 ? -21.218 -6.463 -22.523 1.00 45.62 102 LYS A N 1
ATOM 829 C CA . LYS A 1 102 ? -20.760 -7.801 -22.082 1.00 45.62 102 LYS A CA 1
ATOM 830 C C . LYS A 1 102 ? -20.004 -8.592 -23.173 1.00 45.62 102 LYS A C 1
ATOM 832 O O . LYS A 1 102 ? -19.771 -9.785 -23.007 1.00 45.62 102 LYS A O 1
ATOM 837 N N . ALA A 1 103 ? -19.644 -7.959 -24.287 1.00 42.56 103 ALA A N 1
ATOM 838 C CA . ALA A 1 103 ? -18.939 -8.560 -25.404 1.00 42.56 103 ALA A CA 1
ATOM 839 C C . ALA A 1 103 ? -17.748 -7.672 -25.770 1.00 42.56 103 ALA A C 1
ATOM 841 O O . ALA A 1 103 ? -17.928 -6.521 -26.155 1.00 42.56 103 ALA A O 1
ATOM 842 N N . ILE A 1 104 ? -16.538 -8.226 -25.678 1.00 47.53 104 ILE A N 1
ATOM 843 C CA . ILE A 1 104 ? -15.320 -7.577 -26.169 1.00 47.53 104 ILE A CA 1
ATOM 844 C C . ILE A 1 104 ? -15.478 -7.416 -27.684 1.00 47.53 104 ILE A C 1
ATOM 846 O O . ILE A 1 104 ? -15.323 -8.380 -28.431 1.00 47.53 104 ILE A O 1
ATOM 850 N N . LYS A 1 105 ? -15.819 -6.212 -28.147 1.00 41.12 105 LYS A N 1
ATOM 851 C CA . LYS A 1 105 ? -15.711 -5.861 -29.563 1.00 41.12 105 LYS A CA 1
ATOM 852 C C . LYS A 1 105 ? -14.348 -5.230 -29.784 1.00 41.12 105 LYS A C 1
ATOM 854 O O . LYS A 1 105 ? -14.050 -4.186 -29.215 1.00 41.12 105 LYS A O 1
ATOM 859 N N . ILE A 1 106 ? -13.525 -5.884 -30.598 1.00 46.97 106 ILE A N 1
ATOM 860 C CA . ILE A 1 106 ? -12.357 -5.242 -31.195 1.00 46.97 106 ILE A CA 1
ATOM 861 C C . ILE A 1 106 ? -12.935 -4.247 -32.202 1.00 46.97 106 ILE A C 1
ATOM 863 O O . ILE A 1 106 ? -13.579 -4.655 -33.168 1.00 46.97 106 ILE A O 1
ATOM 867 N N . VAL A 1 107 ? -12.834 -2.956 -31.901 1.00 46.28 107 VAL A N 1
ATOM 868 C CA . VAL A 1 107 ? -13.238 -1.896 -32.823 1.00 46.28 107 VAL A CA 1
ATOM 869 C C . VAL A 1 107 ? -11.955 -1.414 -33.470 1.00 46.28 107 VAL A C 1
ATOM 871 O O . VAL A 1 107 ? -11.172 -0.729 -32.820 1.00 46.28 107 VAL A O 1
ATOM 874 N N . ASP A 1 108 ? -11.729 -1.814 -34.720 1.00 40.12 108 ASP A N 1
ATOM 875 C CA . ASP A 1 108 ? -10.601 -1.315 -35.500 1.00 40.12 108 ASP A CA 1
ATOM 876 C C . ASP A 1 108 ? -10.686 0.214 -35.565 1.00 40.12 108 ASP A C 1
ATOM 878 O O . ASP A 1 108 ? -11.645 0.787 -36.095 1.00 40.12 108 ASP A O 1
ATOM 882 N N . GLY A 1 109 ? -9.694 0.873 -34.966 1.00 45.91 109 GLY A N 1
ATOM 883 C CA . GLY A 1 109 ? -9.495 2.305 -35.112 1.00 45.91 109 GLY A CA 1
ATOM 884 C C . GLY A 1 109 ? -9.203 2.615 -36.576 1.00 45.91 109 GLY A C 1
ATOM 885 O O . GLY A 1 109 ? -8.238 2.097 -37.137 1.00 45.91 109 GLY A O 1
ATOM 886 N N . LYS A 1 110 ? -10.060 3.430 -37.191 1.00 37.66 110 LYS A N 1
ATOM 887 C CA . LYS A 1 110 ? -9.679 4.205 -38.374 1.00 37.66 110 LYS A CA 1
ATOM 888 C C . LYS A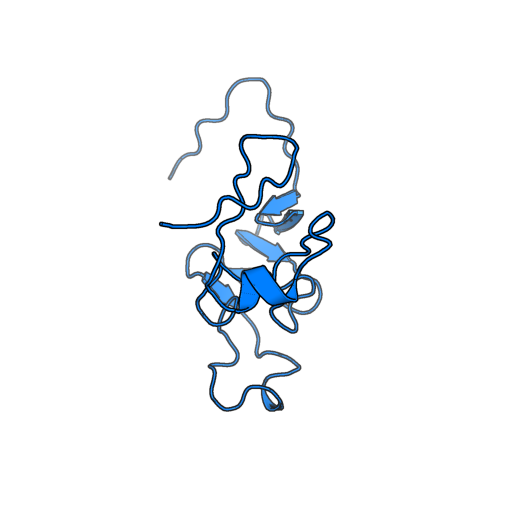 1 110 ? -8.733 5.325 -37.971 1.00 37.66 110 LYS A C 1
ATOM 890 O O . LYS A 1 110 ? -8.948 5.882 -36.870 1.00 37.66 110 LYS A O 1
#

Sequence (110 aa):
MAEQRGQHYYNSPYKFNGKELDEETGLYYYGARYFDPKVSIWLSVDPLAEKFPNVSPYNYCLQNPIRFIDPDGKAPKPPKLSGVTNIPNVMAGNNWIDYRTKAIKIVDGK

Radius of gyration: 18.08 Å; chains: 1; bounding box: 46×29×54 Å